Protein AF-A0A1R4HNZ3-F1 (afdb_monomer_lite)

InterPro domains:
  IPR041479 TetR transcriptional regulator CgmR-like, C-terminal domain [PF17937] (1-73)

Radius of gyration: 14.15 Å; chains: 1; bounding box: 32×31×32 Å

Sequence (74 aa):
MLATLVSSGYASSEMQNWYRVRMDGLEANDRESRQRRLAYLAAEGAFLLRNLVGLRIDDDKWASIFRDIDKMVG

pLDDT: mean 79.35, std 15.97, range [44.0, 97.94]

Foldseek 3Di:
DVLVVVPPPDPDPVVVVVVCVVLVQLPDDDPLSVLVVVLVVQVVVLCCVCPVVVPDDDPVNVVVSNVVSVVSND

Structure (mmCIF, N/CA/C/O backbone):
data_AF-A0A1R4HNZ3-F1
#
_entry.id   AF-A0A1R4HNZ3-F1
#
loop_
_atom_site.group_PDB
_atom_site.id
_atom_site.type_symbol
_atom_site.label_atom_id
_atom_site.label_alt_id
_atom_site.label_comp_id
_atom_site.label_asym_id
_atom_site.label_entity_id
_atom_site.label_seq_id
_atom_site.pdbx_PDB_ins_code
_atom_site.Cartn_x
_atom_site.Cartn_y
_atom_site.Cartn_z
_atom_site.occupancy
_atom_site.B_iso_or_equiv
_atom_site.auth_seq_id
_atom_site.auth_comp_id
_atom_site.auth_asym_id
_atom_site.auth_atom_id
_atom_site.pdbx_PDB_model_num
ATOM 1 N N . MET A 1 1 ? 6.116 9.455 -6.284 1.00 49.22 1 MET A N 1
ATOM 2 C CA . MET A 1 1 ? 6.496 9.899 -4.923 1.00 49.22 1 MET A CA 1
ATOM 3 C C . MET A 1 1 ? 7.460 8.935 -4.252 1.00 49.22 1 MET A C 1
ATOM 5 O O . MET A 1 1 ? 8.586 9.349 -4.030 1.00 49.22 1 MET A O 1
ATOM 9 N N . LEU A 1 2 ? 7.104 7.666 -4.001 1.00 48.88 2 LEU A N 1
ATOM 10 C CA . LEU A 1 2 ? 8.053 6.695 -3.424 1.00 48.88 2 LEU A CA 1
ATOM 11 C C . LEU A 1 2 ? 9.317 6.500 -4.292 1.00 48.88 2 LEU A C 1
ATOM 13 O O . LEU A 1 2 ? 10.420 6.445 -3.761 1.00 48.88 2 LEU A O 1
ATOM 17 N N . ALA A 1 3 ? 9.189 6.517 -5.627 1.00 44.00 3 ALA A N 1
ATOM 18 C CA . ALA A 1 3 ? 10.331 6.428 -6.554 1.00 44.00 3 ALA A CA 1
ATOM 19 C C . ALA A 1 3 ? 11.254 7.667 -6.528 1.00 44.00 3 ALA A C 1
ATOM 21 O O . ALA A 1 3 ? 12.424 7.581 -6.874 1.00 44.00 3 ALA A O 1
ATOM 22 N N . THR A 1 4 ? 10.736 8.815 -6.086 1.00 45.41 4 THR A N 1
ATOM 23 C CA . THR A 1 4 ? 11.469 10.089 -5.960 1.00 45.41 4 THR A CA 1
ATOM 24 C C . THR A 1 4 ? 12.132 10.222 -4.578 1.00 45.41 4 THR A C 1
ATOM 26 O O . THR A 1 4 ? 13.098 10.957 -4.400 1.00 45.41 4 THR A O 1
ATOM 29 N N . LEU A 1 5 ? 11.619 9.481 -3.592 1.00 49.78 5 LEU A N 1
ATOM 30 C CA . LEU A 1 5 ? 12.083 9.414 -2.204 1.00 49.78 5 LEU A CA 1
ATOM 31 C C . LEU A 1 5 ? 13.330 8.546 -2.041 1.00 49.78 5 LEU A C 1
ATOM 33 O O . LEU A 1 5 ? 14.258 8.913 -1.328 1.00 49.78 5 LEU A O 1
ATOM 37 N N . VAL A 1 6 ? 13.361 7.408 -2.737 1.00 56.31 6 VAL A N 1
ATOM 38 C CA . VAL A 1 6 ? 14.479 6.455 -2.673 1.00 56.31 6 VAL A CA 1
ATOM 39 C C . VAL A 1 6 ? 15.780 7.058 -3.224 1.00 56.31 6 VAL A C 1
ATOM 41 O O . VAL A 1 6 ? 16.854 6.686 -2.764 1.00 56.31 6 VAL A O 1
ATOM 44 N N . SER A 1 7 ? 15.713 8.024 -4.151 1.00 50.19 7 SER A N 1
ATOM 45 C CA . SER A 1 7 ? 16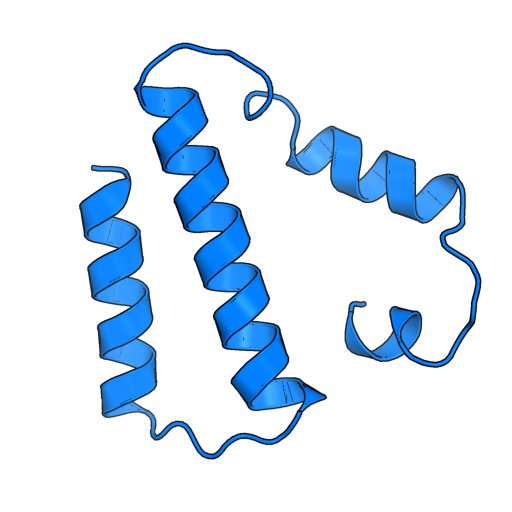.910 8.618 -4.767 1.00 50.19 7 SER A CA 1
ATOM 46 C C . SER A 1 7 ? 17.390 9.936 -4.144 1.00 50.19 7 SER A C 1
ATOM 48 O O . SER A 1 7 ? 18.415 10.446 -4.587 1.00 50.19 7 SER A O 1
ATOM 50 N N . SER A 1 8 ? 16.662 10.537 -3.192 1.00 49.81 8 SER A N 1
ATOM 51 C CA . SER A 1 8 ? 16.894 11.944 -2.804 1.00 49.81 8 SER A CA 1
ATOM 52 C C . SER A 1 8 ? 17.422 12.168 -1.388 1.00 49.81 8 SER A C 1
ATOM 54 O O . SER A 1 8 ? 17.822 13.286 -1.082 1.00 49.81 8 SER A O 1
ATOM 56 N N . GLY A 1 9 ? 17.474 11.150 -0.523 1.00 50.31 9 GLY A N 1
ATOM 57 C CA . GLY A 1 9 ? 18.150 11.254 0.781 1.00 50.31 9 GLY A CA 1
ATOM 58 C C . GLY A 1 9 ? 17.521 12.224 1.794 1.00 50.31 9 GLY A C 1
ATOM 59 O O . GLY A 1 9 ? 18.064 12.388 2.882 1.00 50.31 9 GLY A O 1
ATOM 60 N N . TYR A 1 10 ? 16.370 12.830 1.492 1.00 50.12 10 TYR A N 1
ATOM 61 C CA . TYR A 1 10 ? 15.685 13.753 2.393 1.00 50.12 10 TYR A CA 1
ATOM 62 C C . TYR A 1 10 ? 14.231 13.328 2.590 1.00 50.12 10 TYR A C 1
ATOM 64 O O . TYR A 1 10 ? 13.366 13.560 1.747 1.00 50.12 10 TYR A O 1
ATOM 72 N N . ALA A 1 11 ? 13.947 12.761 3.762 1.00 57.25 11 ALA A N 1
ATOM 73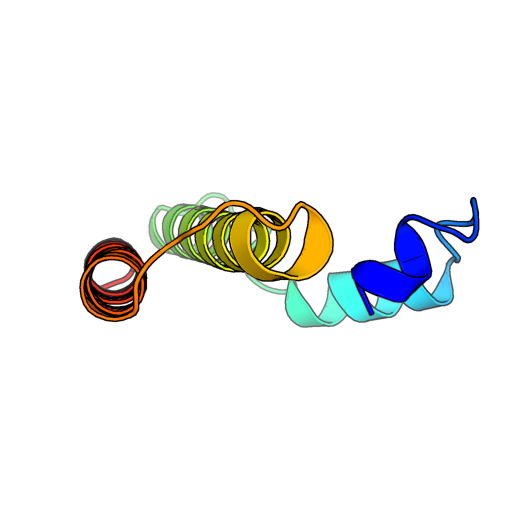 C CA . ALA A 1 11 ? 12.613 12.792 4.344 1.00 57.25 11 ALA A CA 1
ATOM 74 C C . ALA A 1 11 ? 12.282 14.255 4.695 1.00 57.25 11 ALA A C 1
ATOM 76 O O . ALA A 1 11 ? 12.449 14.672 5.841 1.00 57.25 11 ALA A O 1
ATOM 77 N N . SER A 1 12 ? 11.895 15.063 3.703 1.00 66.94 12 SER A N 1
ATOM 78 C CA . SER A 1 12 ? 11.548 16.466 3.936 1.00 66.94 12 SER A CA 1
ATOM 79 C C . SER A 1 12 ? 10.344 16.566 4.880 1.00 66.94 12 SER A C 1
ATOM 81 O O . SER A 1 12 ? 9.452 15.712 4.886 1.00 66.94 12 SER A O 1
ATOM 83 N N . SER A 1 13 ? 10.305 17.617 5.696 1.00 65.75 13 SER A N 1
ATOM 84 C CA . SER A 1 13 ? 9.196 17.889 6.621 1.00 65.75 13 SER A CA 1
ATOM 85 C C . SER A 1 13 ? 7.846 18.003 5.901 1.00 65.75 13 SER A C 1
ATOM 87 O O . SER A 1 13 ? 6.822 17.582 6.438 1.00 65.75 13 SER A O 1
ATOM 89 N N . GLU A 1 14 ? 7.836 18.494 4.661 1.00 66.19 14 GLU A N 1
ATOM 90 C CA . GLU A 1 14 ? 6.650 18.546 3.797 1.00 66.19 14 GLU A CA 1
ATOM 91 C C . GLU A 1 14 ? 6.126 17.157 3.453 1.00 66.19 14 GLU A C 1
ATOM 93 O O . GLU A 1 14 ? 4.921 16.915 3.484 1.00 66.19 14 GLU A O 1
ATOM 98 N N . MET A 1 15 ? 7.028 16.218 3.189 1.00 64.56 15 MET A N 1
ATOM 99 C CA . MET A 1 15 ? 6.667 14.848 2.873 1.00 64.56 15 MET A CA 1
ATOM 100 C C . MET A 1 15 ? 6.133 14.109 4.100 1.00 64.56 15 MET A C 1
ATOM 102 O O . MET A 1 15 ? 5.121 13.418 4.010 1.00 64.56 15 MET A O 1
ATOM 106 N N . GLN A 1 16 ? 6.738 14.330 5.269 1.00 69.50 16 GLN A N 1
ATOM 107 C CA . GLN A 1 16 ? 6.213 13.817 6.537 1.00 69.50 16 GLN A CA 1
ATOM 108 C C . GLN A 1 16 ? 4.816 14.376 6.837 1.00 69.50 16 GLN A C 1
ATOM 110 O O . GLN A 1 16 ? 3.934 13.633 7.256 1.00 69.50 16 GLN A O 1
ATOM 115 N N . ASN A 1 17 ? 4.585 15.668 6.585 1.00 71.94 17 ASN A N 1
ATOM 116 C CA . ASN A 1 17 ? 3.278 16.290 6.787 1.00 71.94 17 ASN A CA 1
ATOM 117 C C . ASN A 1 17 ? 2.227 15.746 5.800 1.00 71.94 17 ASN A C 1
ATOM 119 O O . ASN A 1 17 ? 1.098 15.453 6.185 1.00 71.94 17 ASN A O 1
ATOM 123 N N . TRP A 1 18 ? 2.616 15.540 4.539 1.00 70.19 18 TRP A N 1
ATOM 124 C CA . TRP A 1 18 ? 1.760 14.967 3.499 1.00 70.19 18 TRP A CA 1
ATOM 125 C C . TRP A 1 18 ? 1.311 13.533 3.822 1.00 70.19 18 TRP A C 1
ATOM 127 O O . TRP A 1 18 ? 0.150 13.190 3.576 1.00 70.19 18 TRP A O 1
ATOM 137 N N . TYR A 1 19 ? 2.204 12.715 4.393 1.00 68.75 19 TYR A N 1
ATOM 138 C CA . TYR A 1 19 ? 1.861 11.377 4.884 1.00 68.75 19 TYR A CA 1
ATOM 139 C C . TYR A 1 19 ? 1.045 11.434 6.174 1.00 68.75 19 TYR A C 1
ATOM 141 O O . TYR A 1 19 ? 0.055 10.720 6.269 1.00 68.75 19 TYR A O 1
ATOM 149 N N . ARG A 1 20 ? 1.382 12.311 7.127 1.00 71.44 20 ARG A N 1
ATOM 150 C CA . ARG A 1 20 ? 0.650 12.447 8.396 1.00 71.44 20 ARG A CA 1
ATOM 151 C C . ARG A 1 20 ? -0.835 12.741 8.186 1.00 71.44 20 ARG A C 1
ATOM 153 O O . ARG A 1 20 ? -1.656 12.100 8.817 1.00 71.44 20 ARG A O 1
ATOM 160 N N . VAL A 1 21 ? -1.188 13.633 7.258 1.00 71.19 21 VAL A N 1
ATOM 161 C CA . VAL A 1 21 ? -2.599 13.931 6.937 1.00 71.19 21 VAL A CA 1
ATOM 162 C C . VAL A 1 21 ? -3.332 12.721 6.342 1.00 71.19 21 VAL A C 1
ATOM 164 O O . VAL A 1 21 ? -4.517 12.539 6.585 1.00 71.19 21 VAL A O 1
ATOM 167 N N . ARG A 1 22 ? -2.647 11.869 5.568 1.00 68.19 22 ARG A N 1
ATOM 168 C CA . ARG A 1 22 ? -3.241 10.642 4.995 1.00 68.19 22 ARG A CA 1
ATOM 169 C C . ARG A 1 22 ? -3.255 9.464 5.959 1.00 68.19 22 ARG A C 1
ATOM 171 O O . ARG A 1 22 ? -4.045 8.545 5.780 1.00 68.19 22 ARG A O 1
ATOM 178 N N . MET A 1 23 ? -2.367 9.490 6.944 1.00 69.88 23 MET A N 1
ATOM 179 C CA . MET A 1 23 ? -2.332 8.543 8.050 1.00 69.88 23 MET A CA 1
ATOM 180 C C . MET A 1 23 ? -3.209 8.980 9.225 1.00 69.88 23 MET A C 1
ATOM 182 O O . MET A 1 23 ? -3.336 8.222 10.185 1.00 69.88 23 MET A O 1
ATOM 186 N N . ASP A 1 24 ? -3.819 10.165 9.162 1.00 64.75 24 ASP A N 1
ATOM 187 C CA . ASP A 1 24 ? -4.708 10.651 10.207 1.00 64.75 24 ASP A CA 1
ATOM 188 C C . ASP A 1 24 ? -5.900 9.689 10.354 1.00 64.75 24 ASP A C 1
ATOM 190 O O . ASP A 1 24 ? -6.539 9.300 9.374 1.00 64.75 24 ASP A O 1
ATOM 194 N N . GLY A 1 25 ? -6.128 9.206 11.576 1.00 64.31 25 GLY A N 1
ATOM 195 C CA . GLY A 1 25 ? -7.073 8.118 11.875 1.00 64.31 25 GLY A CA 1
ATOM 196 C C . GLY A 1 25 ? -6.491 6.692 11.860 1.00 64.31 25 GLY A C 1
ATOM 197 O O . GLY A 1 25 ? -7.125 5.770 12.380 1.00 64.31 25 GLY A O 1
ATOM 198 N N . LEU A 1 26 ? -5.265 6.484 11.362 1.00 64.38 26 LEU A N 1
ATOM 199 C CA . LEU A 1 26 ? -4.556 5.201 11.487 1.00 64.38 26 LEU A CA 1
ATOM 200 C C . LEU A 1 26 ? -3.821 5.058 12.819 1.00 64.38 26 LEU A C 1
ATOM 202 O O . LEU A 1 26 ? -3.395 3.951 13.135 1.00 64.38 26 LEU A O 1
ATOM 206 N N . GLU A 1 27 ? -3.646 6.133 13.590 1.00 67.12 27 GLU A N 1
ATOM 207 C CA . GLU A 1 27 ? -2.867 6.139 14.840 1.00 67.12 27 GLU A CA 1
ATOM 208 C C . GLU A 1 27 ? -3.616 5.552 16.043 1.00 67.12 27 GLU A C 1
ATOM 210 O O . GLU A 1 27 ? -2.988 5.123 17.014 1.00 67.12 27 GLU A O 1
ATOM 215 N N . ALA A 1 28 ? -4.946 5.458 15.965 1.00 74.75 28 ALA A N 1
ATOM 216 C CA . ALA A 1 28 ? -5.753 4.882 17.029 1.00 74.75 28 ALA A CA 1
ATOM 217 C C . ALA A 1 28 ? -5.459 3.383 17.233 1.00 74.75 28 ALA A C 1
ATOM 219 O O . ALA A 1 28 ? -5.036 2.656 16.328 1.00 74.75 28 ALA A O 1
ATOM 220 N N . ASN A 1 29 ? -5.652 2.932 18.473 1.00 82.94 29 ASN A N 1
ATOM 221 C CA . ASN A 1 29 ? -5.348 1.572 18.918 1.00 82.94 29 ASN A CA 1
ATOM 222 C C . ASN A 1 29 ? -6.602 0.699 19.049 1.00 82.94 29 ASN A C 1
ATOM 224 O O . ASN A 1 29 ? -6.570 -0.323 19.735 1.00 82.94 29 ASN A O 1
ATOM 228 N N . ASP A 1 30 ? -7.714 1.056 18.417 1.00 88.44 30 ASP A N 1
ATOM 229 C CA . ASP A 1 30 ? -8.823 0.127 18.237 1.00 88.44 30 ASP A CA 1
ATOM 230 C C . ASP A 1 30 ? -8.505 -0.884 17.117 1.00 88.44 30 ASP A C 1
ATOM 232 O O . ASP A 1 30 ? -7.477 -0.831 16.433 1.00 88.44 30 ASP A O 1
ATOM 236 N N . ARG A 1 31 ? -9.359 -1.900 16.991 1.00 88.38 31 ARG A N 1
ATOM 237 C CA . ARG A 1 31 ? -9.148 -2.990 16.036 1.00 88.38 31 ARG A CA 1
ATOM 238 C C . ARG A 1 31 ? -9.200 -2.505 14.587 1.00 88.38 31 ARG A C 1
ATOM 240 O O . ARG A 1 31 ? -8.392 -2.969 13.785 1.00 88.38 31 ARG A O 1
ATOM 247 N N . GLU A 1 32 ? -10.112 -1.593 14.282 1.00 86.75 32 GLU A N 1
ATOM 248 C CA . GLU A 1 32 ? -10.365 -1.115 12.929 1.00 86.75 32 GLU A CA 1
ATOM 249 C C . GLU A 1 32 ? -9.192 -0.263 12.435 1.00 86.75 32 GLU A C 1
ATOM 251 O O . GLU A 1 32 ? -8.630 -0.543 11.374 1.00 86.75 32 GLU A O 1
ATOM 256 N N . SER A 1 33 ? -8.725 0.694 13.242 1.00 85.31 33 SER A N 1
ATOM 257 C CA . SER A 1 33 ? -7.557 1.514 12.900 1.00 85.31 33 SER A CA 1
ATOM 258 C C . SER A 1 33 ? -6.286 0.683 12.721 1.00 85.31 33 SER A C 1
ATOM 260 O O . SER A 1 33 ? -5.510 0.941 11.796 1.00 85.31 33 SER A O 1
ATOM 262 N N . ARG A 1 34 ? -6.085 -0.384 13.512 1.00 87.38 34 ARG A N 1
ATOM 263 C CA . ARG A 1 34 ? -4.974 -1.327 13.282 1.00 87.38 34 ARG A CA 1
ATOM 264 C C . ARG A 1 34 ? -5.089 -2.060 11.945 1.00 87.38 34 ARG A C 1
ATOM 266 O O . ARG A 1 34 ? -4.083 -2.198 11.252 1.00 87.38 34 ARG A O 1
ATOM 273 N N . GLN A 1 35 ? -6.282 -2.527 11.575 1.00 89.81 35 GLN A N 1
ATOM 274 C CA . GLN A 1 35 ? -6.504 -3.212 10.295 1.00 89.81 35 GLN A CA 1
ATOM 275 C C . GLN A 1 35 ? -6.278 -2.267 9.114 1.00 89.81 35 GLN A C 1
ATOM 277 O O . GLN A 1 35 ? -5.541 -2.615 8.192 1.00 89.81 35 GLN A O 1
ATOM 282 N N . ARG A 1 36 ? -6.818 -1.044 9.183 1.00 86.56 36 ARG A N 1
ATOM 283 C CA . ARG A 1 36 ? -6.603 -0.001 8.170 1.00 86.56 36 ARG A CA 1
ATOM 284 C C . ARG A 1 36 ? -5.116 0.333 8.017 1.00 86.56 36 ARG A C 1
ATOM 286 O O . ARG A 1 36 ? -4.634 0.454 6.893 1.00 86.56 36 ARG A O 1
ATOM 293 N N . ARG A 1 37 ? -4.361 0.395 9.123 1.00 88.00 37 ARG A N 1
ATOM 294 C CA . ARG A 1 37 ? -2.905 0.630 9.102 1.00 88.00 37 ARG A CA 1
ATOM 295 C C . ARG A 1 37 ? -2.157 -0.499 8.395 1.00 88.00 37 ARG A C 1
ATOM 297 O O . ARG A 1 37 ? -1.282 -0.231 7.577 1.00 88.00 37 ARG A O 1
ATOM 304 N N . LEU A 1 38 ? -2.506 -1.752 8.686 1.00 89.31 38 LEU A N 1
ATOM 305 C CA . LEU A 1 38 ? -1.895 -2.912 8.034 1.00 89.31 38 LEU A CA 1
ATOM 306 C C . LEU A 1 38 ? -2.221 -2.967 6.538 1.00 89.31 38 LEU A C 1
ATOM 308 O O . LEU A 1 38 ? -1.318 -3.202 5.741 1.00 89.31 38 LEU A O 1
ATOM 312 N N . ALA A 1 39 ? -3.471 -2.708 6.152 1.00 90.50 39 ALA A N 1
ATOM 313 C CA . ALA A 1 39 ? -3.875 -2.675 4.749 1.00 90.50 39 ALA A CA 1
ATOM 314 C C . ALA A 1 39 ? -3.164 -1.569 3.966 1.00 90.50 39 ALA A C 1
ATOM 316 O O . ALA A 1 39 ? -2.661 -1.817 2.871 1.00 90.50 39 ALA A O 1
ATOM 317 N N . TYR A 1 40 ? -3.049 -0.378 4.559 1.00 85.88 40 TYR A N 1
ATOM 318 C CA . TYR A 1 40 ? -2.287 0.726 3.986 1.00 85.88 40 TYR A CA 1
ATOM 319 C C . TYR A 1 40 ? -0.824 0.326 3.732 1.00 85.88 40 TYR A C 1
ATOM 321 O O . TYR A 1 40 ? -0.335 0.431 2.608 1.00 85.88 40 TYR A O 1
ATOM 329 N N . LEU A 1 41 ? -0.138 -0.216 4.746 1.00 87.44 41 LEU A N 1
ATOM 330 C CA . LEU A 1 41 ? 1.257 -0.653 4.619 1.00 87.44 41 LEU A CA 1
ATOM 331 C C . LEU A 1 41 ? 1.433 -1.797 3.610 1.00 87.44 41 LEU A C 1
ATOM 333 O O . LEU A 1 41 ? 2.413 -1.810 2.866 1.00 87.44 41 LEU A O 1
ATOM 337 N N . ALA A 1 42 ? 0.494 -2.744 3.557 1.00 91.81 42 ALA A N 1
ATOM 338 C CA . ALA A 1 42 ? 0.523 -3.844 2.599 1.00 91.81 42 ALA A CA 1
ATOM 339 C C . ALA A 1 42 ? 0.367 -3.349 1.152 1.00 91.81 42 ALA A C 1
ATOM 341 O O . ALA A 1 42 ? 1.098 -3.805 0.271 1.00 91.81 42 ALA A O 1
ATOM 342 N N . ALA A 1 43 ? -0.530 -2.388 0.909 1.00 90.69 43 ALA A N 1
ATOM 343 C CA . ALA A 1 43 ? -0.736 -1.795 -0.411 1.00 90.69 43 ALA A CA 1
ATOM 344 C C . ALA A 1 43 ? 0.500 -1.013 -0.886 1.00 90.69 43 ALA A C 1
ATOM 346 O O . ALA A 1 43 ? 0.973 -1.224 -2.007 1.00 90.69 43 ALA A O 1
ATOM 347 N N . GLU A 1 44 ? 1.069 -0.171 -0.018 1.00 87.31 44 GLU A N 1
ATOM 348 C CA . GLU A 1 44 ? 2.301 0.579 -0.300 1.00 87.31 44 GLU A CA 1
ATOM 349 C C . GLU A 1 44 ? 3.490 -0.365 -0.548 1.00 87.31 44 GLU A C 1
ATOM 351 O O . GLU A 1 44 ? 4.251 -0.189 -1.502 1.00 87.31 44 GLU A O 1
ATOM 356 N N . GLY A 1 45 ? 3.624 -1.421 0.263 1.00 87.12 45 GLY A N 1
ATOM 357 C CA . GLY A 1 45 ? 4.666 -2.436 0.115 1.00 87.12 45 GLY A CA 1
ATOM 358 C C . GLY A 1 45 ? 4.554 -3.214 -1.197 1.00 87.12 45 GLY A C 1
ATOM 359 O O . GLY A 1 45 ? 5.547 -3.366 -1.909 1.00 87.12 45 GLY A O 1
ATOM 360 N N . ALA A 1 46 ? 3.347 -3.655 -1.567 1.00 92.75 46 ALA A N 1
ATO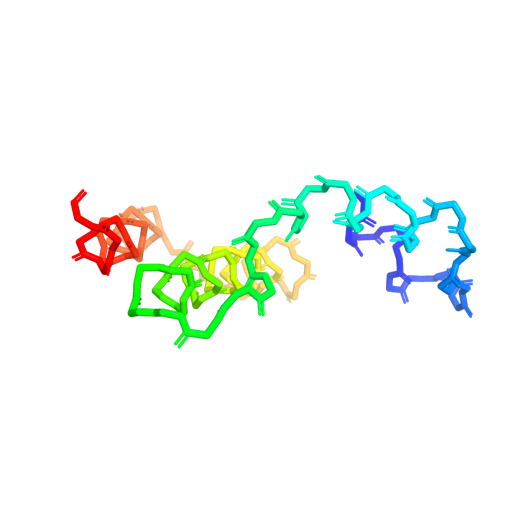M 361 C CA . ALA A 1 46 ? 3.107 -4.326 -2.843 1.00 92.75 46 ALA A CA 1
ATOM 362 C C . ALA A 1 46 ? 3.456 -3.412 -4.027 1.00 92.75 46 ALA A C 1
ATOM 364 O O . ALA A 1 46 ? 4.152 -3.831 -4.957 1.00 92.75 46 ALA A O 1
ATOM 365 N N . PHE A 1 47 ? 3.029 -2.146 -3.972 1.00 89.06 47 PHE A N 1
ATOM 366 C CA . PHE A 1 47 ? 3.357 -1.152 -4.989 1.00 89.06 47 PHE A CA 1
ATOM 367 C C . PHE A 1 47 ? 4.863 -0.926 -5.114 1.00 89.06 47 PHE A C 1
ATOM 369 O O . PHE A 1 47 ? 5.381 -0.937 -6.234 1.00 89.06 47 PHE A O 1
ATOM 376 N N . LEU A 1 48 ? 5.568 -0.774 -3.991 1.00 87.62 48 LEU A N 1
ATOM 377 C CA . LEU A 1 48 ? 7.018 -0.615 -3.957 1.00 87.62 48 LEU A CA 1
ATOM 378 C C . LEU A 1 48 ? 7.730 -1.820 -4.579 1.00 87.62 48 LEU A C 1
ATOM 380 O O . LEU A 1 48 ? 8.582 -1.646 -5.450 1.00 87.62 48 LEU A O 1
ATOM 384 N N . LEU A 1 49 ? 7.359 -3.039 -4.184 1.00 90.31 49 LEU A N 1
ATOM 385 C CA . LEU A 1 49 ? 7.998 -4.256 -4.685 1.00 90.31 49 LEU A CA 1
ATOM 386 C C . LEU A 1 49 ? 7.804 -4.424 -6.197 1.00 90.31 49 LEU A C 1
ATOM 388 O O . LEU A 1 49 ? 8.768 -4.704 -6.907 1.00 90.31 49 LEU A O 1
ATOM 392 N N . ARG A 1 50 ? 6.588 -4.206 -6.709 1.00 92.25 50 ARG A N 1
ATOM 393 C CA . ARG A 1 50 ? 6.302 -4.360 -8.143 1.00 92.25 50 ARG A CA 1
ATOM 394 C C . ARG A 1 50 ? 6.916 -3.249 -8.992 1.00 92.25 50 ARG A C 1
ATOM 396 O O . ARG A 1 50 ? 7.520 -3.533 -10.020 1.00 92.25 50 ARG A O 1
ATOM 403 N N . ASN A 1 51 ? 6.742 -1.992 -8.586 1.00 87.12 51 ASN A N 1
ATOM 404 C CA . ASN A 1 51 ? 6.997 -0.845 -9.465 1.00 87.12 51 ASN A CA 1
ATOM 405 C C . ASN A 1 51 ? 8.362 -0.194 -9.245 1.00 87.12 51 ASN A C 1
ATOM 407 O O . ASN A 1 51 ? 8.913 0.368 -10.185 1.00 87.12 51 ASN A O 1
ATOM 411 N N . LEU A 1 52 ? 8.900 -0.231 -8.021 1.00 82.62 52 LEU A N 1
ATOM 412 C CA . LEU A 1 52 ? 10.201 0.375 -7.722 1.00 82.62 52 LEU A CA 1
ATOM 413 C C . LEU A 1 52 ? 11.318 -0.665 -7.727 1.00 82.62 52 LEU A C 1
ATOM 415 O O . LEU A 1 52 ? 12.348 -0.448 -8.351 1.00 82.62 52 LEU A O 1
ATOM 419 N N . VAL A 1 53 ? 11.120 -1.788 -7.033 1.00 85.94 53 VAL A N 1
ATOM 420 C CA . VAL A 1 53 ? 12.120 -2.870 -6.976 1.00 85.94 53 VAL A CA 1
ATOM 421 C C . VAL A 1 53 ? 12.125 -3.687 -8.273 1.00 85.94 53 VAL A C 1
ATOM 423 O O . VAL A 1 53 ? 13.122 -4.323 -8.599 1.00 85.94 53 VAL A O 1
ATOM 426 N N . GLY A 1 54 ? 11.030 -3.649 -9.038 1.00 88.94 54 GLY A N 1
ATOM 427 C CA . GLY A 1 54 ? 10.904 -4.379 -10.299 1.00 88.94 54 GLY A CA 1
ATOM 428 C C . GLY A 1 54 ? 10.660 -5.874 -10.103 1.00 88.94 54 GLY A C 1
ATOM 429 O O . GLY A 1 54 ? 10.957 -6.673 -10.992 1.00 88.94 54 GLY A O 1
ATOM 430 N N . LEU A 1 55 ? 10.131 -6.279 -8.942 1.00 93.69 55 LEU A N 1
ATOM 431 C CA . LEU A 1 55 ? 9.746 -7.663 -8.715 1.00 93.69 55 LEU A CA 1
ATOM 432 C C . LEU A 1 55 ? 8.582 -8.006 -9.645 1.00 93.69 55 LEU A C 1
ATOM 434 O O . LEU A 1 55 ? 7.547 -7.336 -9.658 1.00 93.69 55 LEU A O 1
ATOM 438 N N . ARG A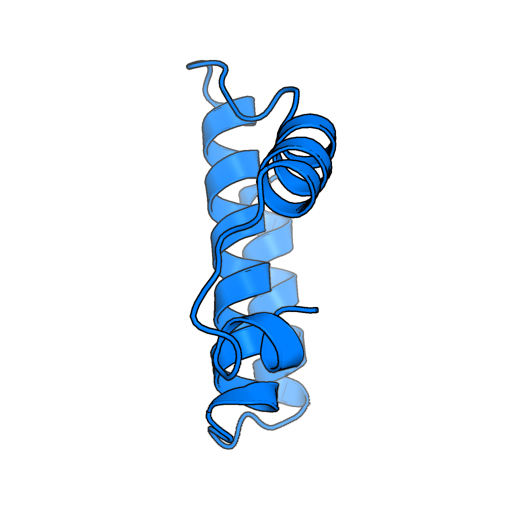 1 56 ? 8.757 -9.061 -10.441 1.00 95.44 56 ARG A N 1
ATOM 439 C CA . ARG A 1 56 ? 7.754 -9.473 -11.419 1.00 95.44 56 ARG A CA 1
ATOM 440 C C . ARG A 1 56 ? 6.548 -10.076 -10.699 1.00 95.44 56 ARG A C 1
ATOM 442 O O . ARG A 1 56 ? 6.548 -11.248 -10.343 1.00 95.44 56 ARG A O 1
ATOM 449 N N . ILE A 1 57 ? 5.527 -9.249 -10.507 1.00 95.88 57 ILE A N 1
ATOM 450 C CA . ILE A 1 57 ? 4.194 -9.645 -10.056 1.00 95.88 57 ILE A CA 1
ATOM 451 C C . ILE A 1 57 ? 3.270 -9.541 -11.268 1.00 95.88 57 ILE A C 1
ATOM 453 O O . ILE A 1 57 ? 3.076 -8.441 -11.799 1.00 95.88 57 ILE A O 1
ATOM 457 N N . ASP A 1 58 ? 2.762 -10.685 -11.727 1.00 96.88 58 ASP A N 1
ATOM 458 C CA . ASP A 1 58 ? 1.764 -10.738 -12.797 1.00 96.88 58 AS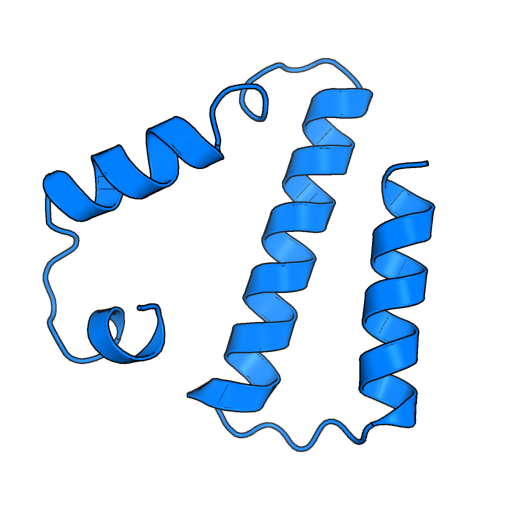P A CA 1
ATOM 459 C C . ASP A 1 58 ? 0.421 -10.137 -12.354 1.00 96.88 58 ASP A C 1
ATOM 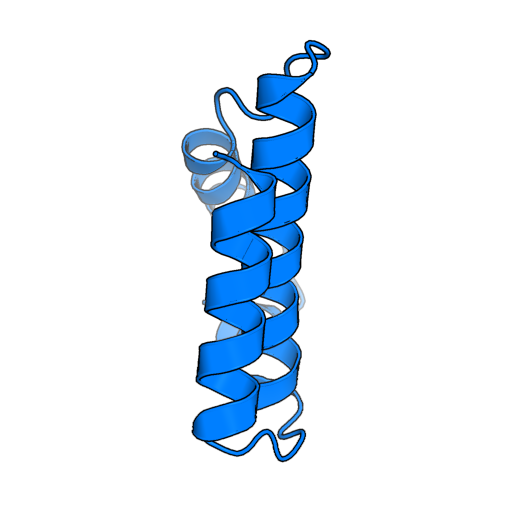461 O O . ASP A 1 58 ? 0.181 -9.901 -11.166 1.00 96.88 58 ASP A O 1
ATOM 465 N N . ASP A 1 59 ? -0.442 -9.845 -13.325 1.00 96.25 59 ASP A N 1
ATOM 466 C CA . ASP A 1 59 ? -1.686 -9.117 -13.076 1.00 96.25 59 ASP A CA 1
ATOM 467 C C . ASP A 1 59 ? -2.683 -9.916 -12.221 1.00 96.25 59 ASP A C 1
ATOM 469 O O . ASP A 1 59 ? -3.377 -9.330 -11.387 1.00 96.25 59 ASP A O 1
ATOM 473 N N . ASP A 1 60 ? -2.703 -11.246 -12.338 1.00 97.81 60 ASP A N 1
ATOM 474 C CA . ASP A 1 60 ? -3.586 -12.107 -11.545 1.00 97.81 60 ASP A CA 1
ATOM 475 C C . ASP A 1 60 ? -3.168 -12.128 -10.074 1.00 97.81 60 ASP A C 1
ATOM 477 O O . ASP A 1 60 ? -3.998 -11.972 -9.167 1.00 97.81 60 ASP A O 1
ATOM 481 N N . LYS A 1 61 ? -1.863 -12.276 -9.819 1.00 97.31 61 LYS A N 1
ATOM 482 C CA . LYS A 1 61 ? -1.288 -12.213 -8.477 1.00 97.31 61 LYS A CA 1
ATOM 483 C C . LYS A 1 61 ? -1.443 -10.816 -7.893 1.00 97.31 61 LYS A C 1
ATOM 485 O O . LYS A 1 61 ? -1.794 -10.701 -6.720 1.00 97.31 61 LYS A O 1
ATOM 490 N N . TRP A 1 62 ? -1.234 -9.774 -8.693 1.00 96.50 62 TRP A N 1
ATOM 491 C CA . TRP A 1 62 ? -1.451 -8.389 -8.288 1.00 96.50 62 TRP A CA 1
ATOM 492 C C . TRP A 1 62 ? -2.897 -8.169 -7.839 1.00 96.50 62 TRP A C 1
ATOM 494 O O . TRP A 1 62 ? -3.136 -7.723 -6.719 1.00 96.50 62 TRP A O 1
ATOM 504 N N . ALA A 1 63 ? -3.867 -8.570 -8.660 1.00 97.38 63 ALA A N 1
ATOM 505 C CA . ALA A 1 63 ? -5.278 -8.472 -8.314 1.00 97.38 63 ALA A CA 1
ATOM 506 C C . ALA A 1 63 ? -5.626 -9.306 -7.068 1.00 97.38 63 ALA A C 1
ATOM 508 O O . ALA A 1 63 ? -6.430 -8.873 -6.244 1.00 97.38 63 ALA A O 1
ATOM 509 N N . SER A 1 64 ? -5.010 -10.481 -6.894 1.00 97.94 64 SER A N 1
ATOM 510 C CA . SER A 1 64 ? -5.198 -11.301 -5.690 1.00 97.94 64 SER A CA 1
ATOM 511 C C . SER A 1 64 ? -4.719 -10.599 -4.427 1.00 97.94 64 SER A C 1
ATOM 513 O O . SER A 1 64 ? -5.457 -10.585 -3.450 1.00 97.94 64 SER A O 1
ATOM 515 N N . ILE A 1 65 ? -3.535 -9.982 -4.458 1.00 96.81 65 ILE A N 1
ATOM 516 C CA . ILE A 1 65 ? -2.979 -9.254 -3.310 1.00 96.81 65 ILE A CA 1
ATOM 517 C C . ILE A 1 65 ? -3.953 -8.168 -2.847 1.00 96.81 65 ILE A C 1
ATOM 519 O O . ILE A 1 65 ? -4.255 -8.082 -1.662 1.00 96.81 65 ILE A O 1
ATOM 523 N N . PHE A 1 66 ? -4.497 -7.375 -3.772 1.00 95.44 66 PHE A N 1
ATOM 524 C CA . PHE A 1 66 ? -5.426 -6.305 -3.407 1.00 95.44 66 PHE A CA 1
ATOM 525 C C . PHE A 1 66 ? -6.785 -6.824 -2.931 1.00 95.44 66 PHE A C 1
ATOM 527 O O . PHE A 1 66 ? -7.338 -6.252 -1.999 1.00 95.44 66 PHE A O 1
ATOM 534 N N . ARG A 1 67 ? -7.290 -7.938 -3.480 1.00 97.31 67 ARG A N 1
ATOM 535 C CA . ARG A 1 67 ? -8.482 -8.608 -2.924 1.00 97.31 67 ARG A CA 1
ATOM 536 C C . ARG A 1 67 ? -8.254 -9.108 -1.500 1.00 97.31 67 ARG A C 1
ATOM 538 O O . ARG A 1 67 ? -9.173 -9.069 -0.690 1.00 97.31 67 ARG A O 1
ATOM 545 N N . ASP A 1 68 ? -7.063 -9.616 -1.201 1.00 96.44 68 ASP A N 1
ATOM 546 C CA . ASP A 1 68 ? -6.741 -10.110 0.136 1.00 96.44 68 ASP A CA 1
ATOM 547 C C . ASP A 1 68 ? -6.576 -8.953 1.132 1.00 96.44 68 ASP A C 1
ATOM 549 O O . ASP A 1 68 ? -7.052 -9.057 2.260 1.00 96.44 68 ASP A O 1
ATOM 553 N N . ILE A 1 69 ? -5.998 -7.826 0.699 1.00 94.38 69 ILE A N 1
ATOM 554 C CA . ILE A 1 69 ? -5.927 -6.585 1.486 1.00 94.38 69 ILE A CA 1
ATOM 555 C C . ILE A 1 69 ? -7.330 -6.039 1.787 1.00 94.38 69 ILE A C 1
ATOM 557 O O . ILE A 1 69 ? -7.596 -5.666 2.926 1.00 94.38 69 ILE A O 1
ATOM 561 N N . ASP A 1 70 ? -8.232 -6.027 0.805 1.00 92.31 70 ASP A N 1
ATOM 562 C CA . ASP A 1 70 ? -9.609 -5.535 0.965 1.00 92.31 70 ASP A CA 1
ATOM 563 C C . ASP A 1 70 ? -10.371 -6.342 2.034 1.00 92.31 70 ASP A C 1
ATOM 565 O O . ASP A 1 70 ? -10.911 -5.797 2.996 1.00 92.31 70 ASP A O 1
ATOM 569 N N . LYS A 1 71 ? -10.258 -7.676 1.987 1.00 92.88 71 LYS A N 1
ATOM 570 C CA . LYS A 1 71 ? -10.838 -8.574 3.004 1.00 92.88 71 LYS A CA 1
ATOM 571 C C . LYS A 1 71 ? -10.296 -8.351 4.420 1.00 92.88 71 LYS A C 1
ATOM 573 O O . LYS A 1 71 ? -10.937 -8.770 5.382 1.00 92.88 71 LYS A O 1
ATOM 578 N N . MET A 1 72 ? -9.107 -7.764 4.579 1.00 86.69 72 MET A N 1
ATOM 579 C CA . MET A 1 72 ? -8.539 -7.489 5.905 1.00 86.69 72 MET A CA 1
ATOM 580 C C . MET A 1 72 ? -9.207 -6.306 6.605 1.00 86.69 72 MET A C 1
ATOM 582 O O . MET A 1 72 ? -9.158 -6.251 7.839 1.00 86.69 72 MET A O 1
ATOM 586 N N . VAL A 1 73 ? -9.778 -5.364 5.850 1.00 84.88 73 VAL A N 1
ATOM 587 C CA . VAL A 1 73 ? -10.370 -4.125 6.382 1.00 84.88 73 VAL A CA 1
ATOM 588 C C . VAL A 1 73 ? -11.892 -4.152 6.459 1.00 84.88 73 VAL A C 1
ATOM 590 O O . VAL A 1 73 ? -12.435 -3.367 7.236 1.00 84.88 73 VAL A O 1
ATOM 593 N N . GLY A 1 74 ? -12.544 -5.102 5.783 1.00 68.44 74 GLY A N 1
ATOM 594 C CA . GLY A 1 74 ? -13.984 -5.353 5.893 1.00 68.44 74 GLY A CA 1
ATOM 595 C C . GLY A 1 74 ? -14.693 -5.225 4.563 1.00 68.44 74 GLY A C 1
ATOM 596 O O . GLY A 1 74 ? -14.715 -4.095 4.037 1.00 68.44 74 GLY A O 1
#

Organism: NCBI:txid2742612

Secondary structure (DSSP, 8-state):
-HHHHTTT----HHHHHHHHHHHTTSS--SHHHHHHHHHHHHHHHHHIIIIIS-----HHHHHHHHHHHHHHH-